Protein AF-A0A0M3KI15-F1 (afdb_monomer)

pLDDT: mean 93.56, std 3.95, range [64.69, 97.94]

InterPro domains:
  IPR000114 Large ribosomal subunit protein uL16, bacteria [PTHR12220] (4-118)
  IPR016180 Large ribosomal subunit protein uL16 domain [cd01433] (4-77)
  IPR036920 Large ribosomal subunit protein uL16 superfamily [G3DSA:3.90.1170.10] (1-121)
  IPR036920 Large ribosomal subunit protein uL16 superfamily [SSF54686] (2-81)
  IPR047873 Large ribosomal subunit protein uL16 [PF00252] (4-77)

Radius of gyration: 21.72 Å; Cα contacts (8 Å, |Δi|>4): 96; chains: 1; bounding box: 55×33×48 Å

Foldseek 3Di:
DDPWKDKDFPFDDFDAFDFDDDPPDDPDDDTHDTDDGDTDDDPPDDGMDMDTPDDPVRVCVVVVVVQVVDPDHDDDDDPVNVVVVVVVVVVCVVPPPDPDALVVCLVVCPVVVVVPDDPVCNVVSVPDD

Secondary structure (DSSP, 8-state):
--TTEEEEE-SPPP-EEEEEPPTTPPS-SSPPEEEEEE----TT---EEEEES--HHHHHHHHHHHHTTSSS------HHHHHHHHHHHHHHHHH---S--HHHHHHTTGGGGGGTS-HHHHHHTTS--

Solvent-accessible surface area (backbone atoms only — not comparable to full-atom values): 8416 Å² total; per-residue (Å²): 128,61,103,55,45,50,75,45,74,66,59,71,77,58,72,48,75,41,64,49,68,69,88,90,65,73,89,70,94,74,82,51,55,78,70,52,58,42,62,93,80,62,89,96,60,72,53,71,48,75,50,64,80,69,53,70,69,59,53,46,60,61,47,52,65,54,35,76,71,47,97,55,98,62,79,92,80,51,76,64,58,56,52,49,51,54,52,47,54,50,48,53,64,71,67,54,79,67,87,82,40,61,71,57,41,62,72,69,39,48,93,56,44,67,81,78,48,51,76,62,38,63,75,53,58,64,75,67,132

Mean predicted aligned error: 4.81 Å

Structure (mmCIF, N/CA/C/O backbone):
data_AF-A0A0M3KI15-F1
#
_entry.id   AF-A0A0M3KI15-F1
#
loop_
_atom_site.group_PDB
_atom_site.id
_atom_site.type_symbol
_atom_site.label_atom_id
_atom_site.label_alt_id
_atom_site.label_comp_id
_atom_site.label_asym_id
_atom_site.label_entity_id
_atom_site.label_seq_id
_atom_site.pdbx_PDB_ins_code
_atom_site.Cartn_x
_atom_site.Cartn_y
_atom_site.Cartn_z
_atom_site.occupancy
_atom_site.B_iso_or_equiv
_atom_site.auth_seq_id
_atom_site.auth_comp_id
_atom_site.auth_asym_id
_atom_site.auth_atom_id
_atom_site.pdbx_PDB_model_num
ATOM 1 N N . LEU A 1 1 ? -15.858 5.497 19.644 1.00 64.69 1 LEU A N 1
ATOM 2 C CA . LEU A 1 1 ? -16.914 5.357 18.619 1.00 64.69 1 LEU A CA 1
ATOM 3 C C . LEU A 1 1 ? -18.249 5.518 19.315 1.00 64.69 1 LEU A C 1
ATOM 5 O O . LEU A 1 1 ? -18.356 5.109 20.466 1.00 64.69 1 LEU A O 1
ATOM 9 N N . LEU A 1 2 ? -19.205 6.163 18.655 1.00 79.06 2 LEU A N 1
ATOM 10 C CA . LEU A 1 2 ? -20.567 6.314 19.172 1.00 79.06 2 LEU A CA 1
ATOM 11 C C . LEU A 1 2 ? -21.369 5.014 18.977 1.00 79.06 2 LEU A C 1
ATOM 13 O O . LEU A 1 2 ? -20.953 4.134 18.224 1.00 79.06 2 LEU A O 1
ATOM 17 N N . ASP A 1 3 ? -22.538 4.926 19.613 1.00 78.31 3 ASP A N 1
ATOM 18 C CA . ASP A 1 3 ? -23.347 3.706 19.817 1.00 78.31 3 ASP A CA 1
ATOM 19 C C . ASP A 1 3 ? -23.953 3.059 18.540 1.00 78.31 3 ASP A C 1
ATOM 21 O O . ASP A 1 3 ? -24.796 2.173 18.603 1.00 78.31 3 ASP A O 1
ATOM 25 N N . LYS A 1 4 ? -23.539 3.491 17.341 1.00 88.38 4 LYS A N 1
ATOM 26 C CA . LYS A 1 4 ? -23.959 2.947 16.027 1.00 88.38 4 LYS A CA 1
ATOM 27 C C . LYS A 1 4 ? -22.836 2.967 14.984 1.00 88.38 4 LYS A C 1
ATOM 29 O O . LYS A 1 4 ? -23.095 3.001 13.780 1.00 88.38 4 LYS A O 1
ATOM 34 N N . GLN A 1 5 ? -21.587 3.003 15.437 1.00 93.50 5 GLN A N 1
ATOM 35 C CA . GLN A 1 5 ? -20.402 3.044 14.585 1.00 93.50 5 GLN A CA 1
ATOM 36 C C . GLN A 1 5 ? -19.529 1.824 14.867 1.00 93.50 5 GLN A C 1
ATOM 38 O O . GLN A 1 5 ? -19.401 1.396 16.013 1.00 93.50 5 GLN A O 1
ATOM 43 N N . PHE A 1 6 ? -18.892 1.284 13.835 1.00 93.88 6 PHE A N 1
ATOM 44 C CA . PHE A 1 6 ? -17.977 0.157 13.964 1.00 93.88 6 PHE A CA 1
ATOM 45 C C . PHE A 1 6 ? -16.663 0.431 13.239 1.00 93.88 6 PHE A C 1
ATOM 47 O O . PHE A 1 6 ? -16.603 1.212 12.289 1.00 93.88 6 PHE A O 1
ATOM 54 N N . ALA A 1 7 ? -15.608 -0.246 13.687 1.00 94.56 7 ALA A N 1
ATOM 55 C CA . ALA A 1 7 ? -14.320 -0.260 13.017 1.00 94.56 7 ALA A CA 1
ATOM 56 C C . ALA A 1 7 ? -13.795 -1.695 12.929 1.00 94.56 7 ALA A C 1
ATOM 58 O O . ALA A 1 7 ? -13.839 -2.438 13.909 1.00 94.56 7 ALA A O 1
ATOM 59 N N . ILE A 1 8 ? -13.306 -2.082 11.753 1.00 95.56 8 ILE A N 1
ATOM 60 C CA . ILE A 1 8 ? -12.818 -3.429 11.461 1.00 95.56 8 ILE A CA 1
ATOM 61 C C . ILE A 1 8 ? -11.387 -3.338 10.947 1.00 95.56 8 ILE A C 1
ATOM 63 O O . ILE A 1 8 ? -11.095 -2.668 9.953 1.00 95.56 8 ILE A O 1
ATOM 67 N N . TRP A 1 9 ? -10.487 -4.064 11.605 1.00 95.69 9 TRP A N 1
ATOM 68 C CA . TRP A 1 9 ? -9.122 -4.247 11.128 1.00 95.69 9 TRP A CA 1
ATOM 69 C C . TRP A 1 9 ? -9.102 -5.204 9.937 1.00 95.69 9 TRP A C 1
ATOM 71 O O . TRP A 1 9 ? -9.557 -6.343 10.022 1.00 95.69 9 TRP A O 1
ATOM 81 N N . ARG A 1 10 ? -8.534 -4.752 8.817 1.00 96.81 10 ARG A N 1
ATOM 82 C CA . ARG A 1 10 ? -8.360 -5.557 7.593 1.00 96.81 10 ARG A CA 1
ATOM 83 C C . ARG A 1 10 ? -6.965 -6.162 7.471 1.00 96.81 10 ARG A C 1
ATOM 85 O O . ARG A 1 10 ? -6.668 -6.875 6.504 1.00 96.81 10 ARG A O 1
ATOM 92 N N . VAL A 1 11 ? -6.107 -5.874 8.442 1.00 95.69 11 VAL A N 1
ATOM 93 C CA . VAL A 1 11 ? -4.745 -6.388 8.559 1.00 95.69 11 VAL A CA 1
ATOM 94 C C . VAL A 1 11 ? -4.714 -7.396 9.708 1.00 95.69 11 VAL A C 1
ATOM 96 O O . VAL A 1 11 ? -5.209 -7.080 10.790 1.00 95.69 11 VAL A O 1
ATOM 99 N N . PRO A 1 12 ? -4.171 -8.608 9.494 1.00 95.88 12 PRO A N 1
ATOM 100 C CA . PRO A 1 12 ? -4.097 -9.612 10.544 1.00 95.88 12 PRO A CA 1
ATOM 101 C C . PRO A 1 12 ? -3.078 -9.225 11.617 1.00 95.88 12 PRO A C 1
ATOM 103 O O . PRO A 1 12 ? -2.189 -8.392 11.399 1.00 95.88 12 PRO A O 1
ATOM 106 N N . ALA A 1 13 ? -3.175 -9.912 12.755 1.00 96.81 13 ALA A N 1
ATOM 107 C CA . ALA A 1 13 ? -2.172 -9.832 13.803 1.00 96.81 13 ALA 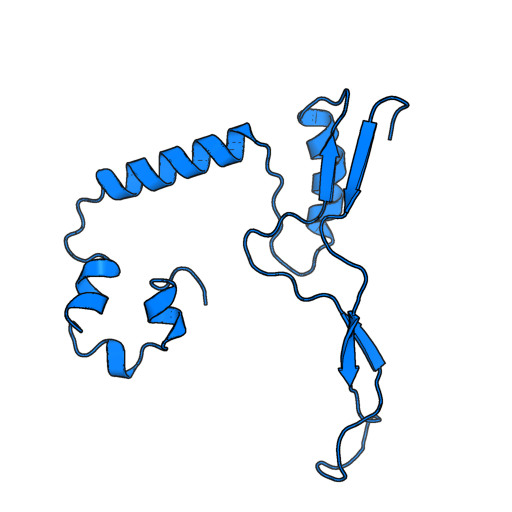A CA 1
ATOM 108 C C . ALA A 1 13 ? -0.761 -10.157 13.257 1.00 96.81 13 ALA A C 1
ATOM 110 O O . ALA A 1 13 ? -0.635 -10.934 12.301 1.00 96.81 13 ALA A O 1
ATOM 111 N N . PRO A 1 14 ? 0.300 -9.579 13.848 1.00 97.88 14 PRO A N 1
ATOM 112 C CA . PRO A 1 14 ? 1.677 -9.839 13.445 1.00 97.88 14 PRO A CA 1
ATOM 113 C C . PRO A 1 14 ? 2.024 -11.325 13.462 1.00 97.88 14 PRO A C 1
ATOM 115 O O . PRO A 1 14 ? 1.929 -11.981 14.495 1.00 97.88 14 PRO A O 1
ATOM 118 N N . TRP A 1 15 ? 2.464 -11.841 12.315 1.00 97.69 15 TRP A N 1
ATOM 119 C CA . TRP A 1 15 ? 2.750 -13.269 12.134 1.00 97.69 15 TRP A CA 1
ATOM 120 C C . TRP A 1 15 ? 4.118 -13.541 11.506 1.00 97.69 15 TRP A C 1
ATOM 122 O O . TRP A 1 15 ? 4.641 -14.644 11.635 1.00 97.69 15 TRP A O 1
ATOM 132 N N . LEU A 1 16 ? 4.738 -12.555 10.847 1.00 97.94 16 LEU A N 1
ATOM 133 C CA . LEU A 1 16 ? 6.028 -12.731 10.182 1.00 97.94 16 LEU A CA 1
ATOM 134 C C . LEU A 1 16 ? 7.177 -12.481 11.176 1.00 97.94 16 LEU A C 1
ATOM 136 O O . LEU A 1 16 ? 7.370 -11.331 11.579 1.00 97.94 16 LEU A O 1
ATOM 140 N N . PRO A 1 17 ? 7.976 -13.496 11.559 1.00 97.94 17 PRO A N 1
ATOM 141 C CA . PRO A 1 17 ? 9.063 -13.309 12.513 1.00 97.94 17 PRO A CA 1
ATOM 142 C C . PRO A 1 17 ? 10.232 -12.529 11.903 1.00 97.94 17 PRO A C 1
ATOM 144 O O . PRO A 1 17 ? 10.710 -12.826 10.803 1.00 97.94 17 PRO A O 1
ATOM 147 N N . ARG A 1 18 ? 10.761 -11.565 12.658 1.00 97.44 18 ARG A N 1
ATOM 148 C CA . ARG A 1 18 ? 12.021 -10.873 12.367 1.00 97.44 18 ARG A CA 1
ATOM 149 C C . ARG A 1 18 ? 13.087 -11.302 13.361 1.00 97.44 18 ARG A C 1
ATOM 151 O O . ARG A 1 18 ? 12.894 -11.219 14.570 1.00 97.44 18 ARG A O 1
ATOM 158 N N . THR A 1 19 ? 14.218 -11.775 12.843 1.00 96.94 19 THR A N 1
ATOM 159 C CA . THR A 1 19 ? 15.350 -12.230 13.658 1.00 96.94 19 THR A CA 1
ATOM 160 C C . THR A 1 19 ? 16.379 -11.127 13.844 1.00 96.94 19 THR A C 1
ATOM 162 O O . THR A 1 19 ? 16.664 -10.397 12.895 1.00 96.94 19 THR A O 1
ATOM 165 N N . LYS A 1 20 ? 16.984 -11.046 15.030 1.00 95.81 20 LYS A N 1
ATOM 166 C CA . LYS A 1 20 ? 18.045 -10.081 15.348 1.00 95.81 20 LYS A CA 1
ATOM 167 C C . LYS A 1 20 ? 19.176 -10.787 16.100 1.00 95.81 20 LYS A C 1
ATOM 169 O O . LYS A 1 20 ? 18.914 -11.607 16.976 1.00 95.81 20 LYS A O 1
ATOM 174 N N . LYS A 1 21 ? 20.431 -10.492 15.747 1.00 94.75 21 LYS A N 1
ATOM 175 C CA . LYS A 1 21 ? 21.610 -10.924 16.518 1.00 94.75 21 LYS A CA 1
ATOM 176 C C . LYS A 1 21 ? 21.913 -9.926 17.634 1.00 94.75 21 LYS A C 1
ATOM 178 O O . LYS A 1 21 ? 21.535 -8.758 17.532 1.00 94.75 21 LYS A O 1
ATOM 183 N N . ALA A 1 22 ? 22.586 -10.388 18.685 1.00 92.88 22 ALA A N 1
ATOM 184 C CA . ALA A 1 22 ? 23.040 -9.511 19.756 1.00 92.88 22 ALA A CA 1
ATOM 185 C C . ALA A 1 22 ? 23.994 -8.436 19.209 1.00 92.88 22 ALA A C 1
ATOM 187 O O . ALA A 1 22 ? 24.726 -8.651 18.241 1.00 92.88 22 ALA A O 1
ATOM 188 N N . GLN A 1 23 ? 23.962 -7.255 19.816 1.00 94.25 23 GLN A N 1
ATOM 189 C CA . GLN A 1 23 ? 24.826 -6.155 19.407 1.00 94.25 23 GLN A CA 1
ATOM 190 C C . GLN A 1 23 ? 26.296 -6.522 19.668 1.00 94.25 23 GLN A C 1
ATOM 192 O O . GLN A 1 23 ? 26.623 -7.047 20.726 1.00 94.25 23 GLN A O 1
ATOM 197 N N . GLY A 1 24 ? 27.174 -6.271 18.693 1.00 93.44 24 GLY A N 1
ATOM 198 C CA . GLY A 1 24 ? 28.612 -6.558 18.802 1.00 93.44 24 GLY A CA 1
ATOM 199 C C . GLY A 1 24 ? 29.051 -7.961 18.358 1.00 93.44 24 GLY A C 1
ATOM 200 O O . GLY A 1 24 ? 30.244 -8.254 18.385 1.00 93.44 24 GLY A O 1
ATOM 201 N N . THR A 1 25 ? 28.143 -8.835 17.909 1.00 93.31 25 THR A N 1
ATOM 202 C CA . THR A 1 25 ? 28.534 -10.150 17.367 1.00 93.31 25 THR A CA 1
ATOM 203 C C . THR A 1 25 ? 29.164 -10.035 15.977 1.00 93.31 25 THR A C 1
ATOM 205 O O . THR A 1 25 ? 28.671 -9.278 15.139 1.00 93.31 25 THR A O 1
ATOM 208 N N . LYS A 1 26 ? 30.194 -10.846 15.697 1.00 94.44 26 LYS A N 1
ATOM 209 C CA . LYS A 1 26 ? 30.793 -10.974 14.355 1.00 94.44 26 LYS A CA 1
ATOM 210 C C . LYS A 1 26 ? 29.787 -11.541 13.334 1.00 94.44 26 LYS A C 1
ATOM 212 O O . LYS A 1 26 ? 28.808 -12.197 13.698 1.00 94.44 26 LYS A O 1
ATOM 217 N N . LEU A 1 27 ? 30.042 -11.302 12.044 1.00 93.62 27 LEU A N 1
ATOM 218 C CA . LEU A 1 27 ? 29.295 -11.933 10.949 1.00 93.62 27 LEU A CA 1
ATOM 219 C C . LEU A 1 27 ? 29.543 -13.456 10.930 1.00 93.62 27 LEU A C 1
ATOM 221 O O . LEU A 1 27 ? 30.595 -13.923 11.357 1.00 93.62 27 LEU A O 1
ATOM 225 N N . GLY A 1 28 ? 28.576 -14.230 10.429 1.00 93.44 28 GLY A N 1
ATOM 226 C CA . GLY A 1 28 ? 28.612 -15.702 10.459 1.00 93.44 28 GLY A CA 1
ATOM 227 C C . GLY A 1 28 ? 27.959 -16.317 11.708 1.00 93.44 28 GLY A C 1
ATOM 228 O O . GLY A 1 28 ? 27.239 -15.633 12.434 1.00 93.44 28 GLY A O 1
ATOM 229 N N . GLY A 1 29 ? 28.130 -17.624 11.931 1.00 92.94 29 GLY A N 1
ATOM 230 C CA . GLY A 1 29 ? 27.601 -18.319 13.121 1.00 92.94 29 GLY A CA 1
ATOM 231 C C . GLY A 1 29 ? 26.089 -18.599 13.116 1.00 92.94 29 GLY 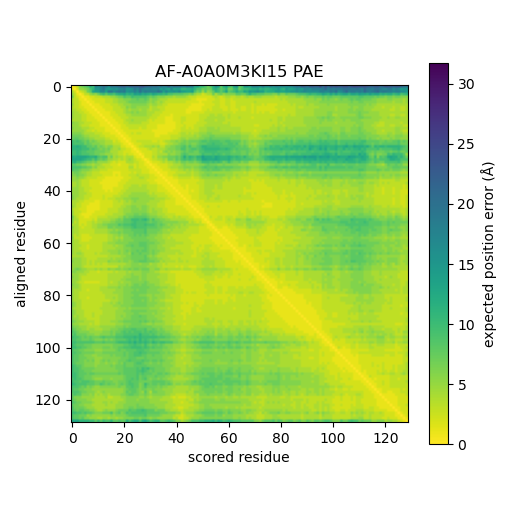A C 1
ATOM 232 O O . GLY A 1 29 ? 25.490 -18.747 14.174 1.00 92.94 29 GLY A O 1
ATOM 233 N N . GLY A 1 30 ? 25.454 -18.643 11.940 1.00 94.62 30 GLY A N 1
ATOM 234 C CA . GLY A 1 30 ? 24.034 -18.994 11.800 1.00 94.62 30 GLY A CA 1
ATOM 235 C C . GLY A 1 30 ? 23.054 -17.820 11.932 1.00 94.62 30 GLY A C 1
ATOM 236 O O . GLY A 1 30 ? 23.443 -16.646 11.905 1.00 94.62 30 GLY A O 1
ATOM 237 N N . LYS A 1 31 ? 21.756 -18.139 12.007 1.00 95.06 31 LYS A N 1
ATOM 238 C CA . LYS A 1 31 ? 20.643 -17.177 12.114 1.00 95.06 31 LYS A CA 1
ATOM 239 C C . LYS A 1 31 ? 20.412 -16.796 13.582 1.00 95.06 31 LYS A C 1
ATOM 241 O O . LYS A 1 31 ? 20.562 -17.632 14.460 1.00 95.06 31 LYS A O 1
ATOM 246 N N . GLY A 1 32 ? 20.067 -15.534 13.847 1.00 94.12 32 GLY A N 1
ATOM 247 C CA . GLY A 1 32 ? 19.762 -15.067 15.206 1.00 94.12 32 GLY A CA 1
ATOM 248 C C . GLY A 1 32 ? 18.373 -15.488 15.697 1.00 94.12 32 GLY A C 1
ATOM 249 O O . GLY A 1 32 ? 17.546 -15.963 14.916 1.00 94.12 32 GLY A O 1
ATOM 250 N N . ASN A 1 33 ? 18.103 -15.235 16.978 1.00 95.12 33 ASN A N 1
ATOM 251 C CA . ASN A 1 33 ? 16.800 -15.490 17.595 1.00 95.12 33 ASN A CA 1
ATOM 252 C C . ASN A 1 33 ? 15.720 -14.529 17.072 1.00 95.12 33 ASN A C 1
ATOM 254 O O . ASN A 1 33 ? 16.014 -13.457 16.529 1.00 95.12 33 ASN A O 1
ATOM 258 N N . ILE A 1 34 ? 14.453 -14.921 17.237 1.00 97.00 34 ILE A N 1
ATOM 259 C CA . ILE A 1 34 ? 13.292 -14.087 16.902 1.00 97.00 34 ILE A CA 1
ATOM 260 C C . ILE A 1 34 ? 13.240 -12.903 17.874 1.00 97.00 34 ILE A C 1
ATOM 262 O O . ILE A 1 34 ? 13.295 -13.087 19.084 1.00 97.00 34 ILE A O 1
ATOM 266 N N . SER A 1 35 ? 13.141 -11.689 17.333 1.00 96.75 35 SER A N 1
ATOM 267 C CA . SER A 1 35 ? 13.038 -10.448 18.103 1.00 96.75 35 SER A CA 1
ATOM 268 C C . SER A 1 35 ? 11.594 -9.979 18.238 1.00 96.75 35 SER A C 1
ATOM 270 O O . SER A 1 35 ? 11.174 -9.625 19.331 1.00 96.75 35 SER A O 1
ATOM 272 N N . HIS A 1 36 ? 10.851 -9.936 17.134 1.00 97.25 36 HIS A N 1
ATOM 273 C CA . HIS A 1 36 ? 9.456 -9.502 17.105 1.00 97.25 36 HIS A CA 1
ATOM 274 C C . HIS A 1 36 ? 8.769 -10.038 15.846 1.00 97.25 36 HIS A C 1
ATOM 276 O O . HIS A 1 36 ? 9.429 -10.508 14.914 1.00 97.25 36 HIS A O 1
ATOM 282 N N . TYR A 1 37 ? 7.443 -9.949 15.821 1.00 97.94 37 TYR A N 1
ATOM 283 C CA . TYR A 1 37 ? 6.626 -10.281 14.660 1.00 97.94 37 TYR A CA 1
ATOM 284 C C . TYR A 1 37 ? 6.135 -9.006 13.983 1.00 97.94 37 TYR A C 1
ATOM 286 O O . TYR A 1 37 ? 5.886 -7.999 14.643 1.00 97.94 37 TYR A O 1
ATOM 294 N N . VAL A 1 38 ? 5.988 -9.053 12.662 1.00 97.25 38 VAL A N 1
ATOM 295 C CA . VAL A 1 38 ? 5.437 -7.956 11.857 1.00 97.25 38 VAL A CA 1
ATOM 296 C C . VAL A 1 38 ? 4.348 -8.472 10.9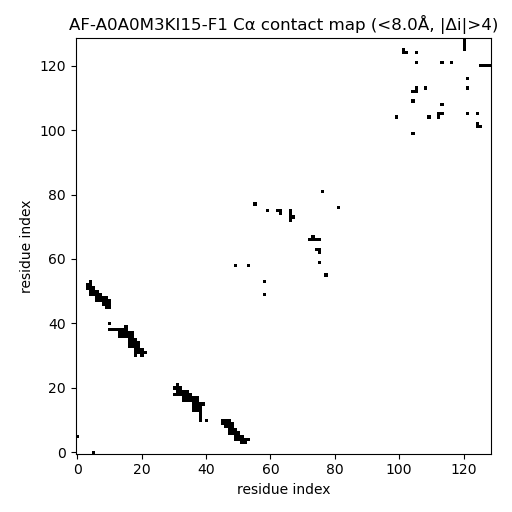20 1.00 97.25 38 VAL A C 1
ATOM 298 O O . VAL A 1 38 ? 4.281 -9.669 10.635 1.00 97.25 38 VAL A O 1
ATOM 301 N N . THR A 1 39 ? 3.521 -7.569 10.396 1.00 97.06 39 THR A N 1
ATOM 302 C CA . THR A 1 39 ? 2.611 -7.869 9.282 1.00 97.06 39 THR A CA 1
ATOM 303 C C . THR A 1 39 ? 3.063 -7.081 8.054 1.00 97.06 39 THR A C 1
ATOM 305 O O . THR A 1 39 ? 3.095 -5.852 8.114 1.00 97.06 39 THR A O 1
ATOM 308 N N . PRO A 1 40 ? 3.437 -7.736 6.940 1.00 96.19 40 PRO A N 1
ATOM 309 C CA . PRO A 1 40 ? 3.767 -7.022 5.714 1.00 96.19 40 PRO A CA 1
ATOM 310 C C . PRO A 1 40 ? 2.501 -6.413 5.097 1.00 96.19 40 PRO A C 1
ATOM 312 O O . PRO A 1 40 ? 1.502 -7.106 4.899 1.00 96.19 40 PRO A O 1
ATOM 315 N N . VAL A 1 41 ? 2.558 -5.127 4.757 1.00 95.62 41 VAL A N 1
ATOM 316 C CA . VAL A 1 41 ? 1.469 -4.388 4.101 1.00 95.62 41 VAL A CA 1
ATOM 317 C C . VAL A 1 41 ? 1.946 -3.952 2.715 1.00 95.62 41 VAL A C 1
ATOM 319 O O . VAL A 1 41 ? 3.053 -3.439 2.575 1.00 95.62 41 VAL A O 1
ATOM 322 N N . ARG A 1 42 ? 1.139 -4.208 1.677 1.00 94.31 42 ARG A N 1
ATOM 323 C CA . ARG A 1 42 ? 1.411 -3.779 0.291 1.00 94.31 42 ARG A CA 1
ATOM 324 C C . ARG A 1 42 ? 0.731 -2.439 -0.003 1.00 94.31 42 ARG A C 1
ATOM 326 O O . ARG A 1 42 ? -0.218 -2.071 0.687 1.00 94.31 42 ARG A O 1
ATOM 333 N N . ALA A 1 43 ? 1.179 -1.756 -1.056 1.00 94.06 43 ALA A N 1
ATOM 334 C CA . ALA A 1 43 ? 0.511 -0.559 -1.565 1.00 94.06 43 ALA A CA 1
ATOM 335 C C . ALA A 1 43 ? -0.972 -0.835 -1.878 1.00 94.06 43 ALA A C 1
ATOM 337 O O . ALA A 1 43 ? -1.336 -1.950 -2.261 1.00 94.06 43 ALA A O 1
ATOM 338 N N . ASN A 1 44 ? -1.819 0.184 -1.711 1.00 93.31 44 ASN A N 1
ATOM 339 C CA . ASN A 1 44 ? -3.270 0.129 -1.936 1.00 93.31 44 ASN A CA 1
ATOM 340 C C . ASN A 1 44 ? -4.021 -0.912 -1.080 1.00 93.31 44 ASN A C 1
ATOM 342 O O . ASN A 1 44 ? -5.126 -1.334 -1.424 1.00 93.31 44 ASN A O 1
ATOM 346 N N . ARG A 1 45 ? -3.443 -1.347 0.048 1.00 95.88 45 ARG A N 1
ATOM 347 C CA . ARG A 1 45 ? -4.122 -2.211 1.019 1.00 95.88 45 ARG A CA 1
ATOM 348 C C . ARG A 1 45 ? -4.913 -1.366 2.017 1.00 95.88 45 ARG A C 1
ATOM 350 O O . ARG A 1 45 ? -4.348 -0.511 2.687 1.00 95.88 45 ARG A O 1
ATOM 357 N N . ILE A 1 46 ? -6.197 -1.681 2.180 1.00 95.69 46 ILE A N 1
ATOM 358 C CA . ILE A 1 46 ? -7.035 -1.093 3.232 1.00 95.69 46 ILE A CA 1
ATOM 359 C C . ILE A 1 46 ? -6.589 -1.642 4.594 1.00 95.69 46 ILE A C 1
ATOM 361 O O . ILE A 1 46 ? -6.449 -2.859 4.756 1.00 95.69 46 ILE A O 1
ATOM 365 N N . ILE A 1 47 ? -6.346 -0.743 5.553 1.00 95.25 47 ILE A N 1
ATOM 366 C CA . ILE A 1 47 ? -5.851 -1.080 6.899 1.00 95.25 47 ILE A CA 1
ATOM 367 C C . ILE A 1 47 ? -7.002 -1.198 7.895 1.00 95.25 47 ILE A C 1
ATOM 369 O O . ILE A 1 47 ? -7.153 -2.227 8.559 1.00 95.25 47 ILE A O 1
ATOM 373 N N . LEU A 1 48 ? -7.807 -0.141 7.980 1.00 94.94 48 LEU A N 1
ATOM 374 C CA . LEU A 1 48 ? -8.926 -0.005 8.897 1.00 94.94 48 LEU A CA 1
ATOM 375 C C . LEU A 1 48 ? -10.148 0.433 8.096 1.00 94.94 48 LEU A C 1
ATOM 377 O O . LEU A 1 48 ? -10.077 1.393 7.334 1.00 94.94 48 LEU A O 1
ATOM 381 N N . GLU A 1 49 ? -11.255 -0.274 8.276 1.00 95.12 49 GLU A N 1
ATOM 382 C CA . GLU A 1 49 ? -12.550 0.100 7.716 1.00 95.12 49 GLU A CA 1
ATOM 383 C C . GLU A 1 49 ? -13.426 0.635 8.837 1.00 95.12 49 GLU A C 1
ATOM 385 O O . GLU A 1 49 ? -13.582 -0.025 9.862 1.00 95.12 49 GLU A O 1
ATOM 390 N N . VAL A 1 50 ? -13.988 1.826 8.647 1.00 94.38 50 VAL A N 1
ATOM 391 C CA . VAL A 1 50 ? -14.930 2.447 9.582 1.00 94.38 50 VAL A CA 1
ATOM 392 C C . VAL A 1 50 ? -16.274 2.570 8.881 1.00 94.38 50 VAL A C 1
ATOM 394 O O . VAL A 1 50 ? -16.330 2.964 7.717 1.00 94.38 50 VAL A O 1
ATOM 397 N N . GLY A 1 51 ? -17.348 2.221 9.579 1.00 93.00 51 GLY A N 1
ATOM 398 C CA . GLY A 1 51 ? -18.699 2.264 9.034 1.00 93.00 51 GLY A CA 1
ATOM 399 C C . GL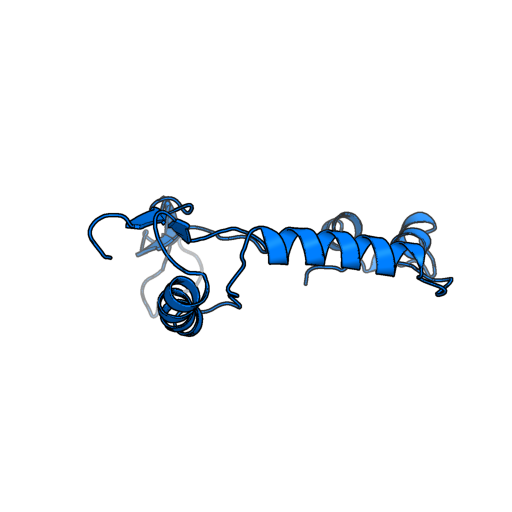Y A 1 51 ? -19.768 2.396 10.112 1.00 93.00 51 GLY A C 1
ATOM 400 O O . GLY A 1 51 ? -19.472 2.515 11.302 1.00 93.00 51 GLY A O 1
ATOM 401 N N . GLY A 1 52 ? -21.028 2.382 9.681 1.00 92.56 52 GLY A N 1
ATOM 402 C CA . GLY A 1 52 ? -22.198 2.608 10.531 1.00 92.56 52 GLY A CA 1
ATOM 403 C C . GLY A 1 52 ? -22.817 3.982 10.286 1.00 92.56 52 GLY A C 1
ATOM 404 O O . GLY A 1 52 ? -22.672 4.548 9.204 1.00 92.56 52 GLY A O 1
ATOM 405 N N . PHE A 1 53 ? -23.519 4.517 11.283 1.00 93.56 53 PHE A N 1
ATOM 406 C CA . PHE A 1 53 ? -24.104 5.856 11.203 1.00 93.56 53 PHE A CA 1
ATOM 407 C C . PHE A 1 53 ? -23.028 6.908 11.510 1.00 93.56 53 PHE A C 1
ATOM 409 O O . PHE A 1 53 ? -22.871 7.355 12.648 1.00 93.56 53 PHE A O 1
ATOM 416 N N . ILE A 1 54 ? -22.220 7.220 10.498 1.00 92.94 54 ILE A N 1
ATOM 417 C CA . ILE A 1 54 ? -21.109 8.170 10.580 1.00 92.94 54 ILE A CA 1
ATOM 418 C C . ILE A 1 54 ? -21.056 9.016 9.311 1.00 92.94 54 ILE A C 1
ATOM 420 O O . ILE A 1 54 ? -21.250 8.508 8.206 1.00 92.94 54 ILE A O 1
ATOM 424 N N . THR A 1 55 ? -20.794 10.309 9.471 1.00 93.06 55 THR A N 1
ATOM 425 C CA . THR A 1 55 ? -20.548 11.197 8.330 1.00 93.06 55 THR A CA 1
ATOM 426 C C . THR A 1 55 ? -19.101 11.074 7.851 1.00 93.06 55 THR A C 1
ATOM 428 O O . THR A 1 55 ? -18.193 10.766 8.626 1.00 93.06 55 THR A O 1
ATOM 431 N N . GLU A 1 56 ? -18.844 11.353 6.571 1.00 91.44 56 GLU A N 1
ATOM 432 C CA . GLU A 1 56 ? -17.478 11.311 6.032 1.00 91.44 56 GLU A CA 1
ATOM 433 C C . GLU A 1 56 ? -16.538 12.271 6.776 1.00 91.44 56 GLU A C 1
ATOM 435 O O . GLU A 1 56 ? -15.386 11.932 7.038 1.00 91.44 56 GLU A O 1
ATOM 440 N N . TYR A 1 57 ? -17.042 13.439 7.184 1.00 92.81 57 TYR A N 1
ATOM 441 C CA . TYR A 1 57 ? -16.275 14.425 7.941 1.00 92.81 57 TYR A CA 1
ATOM 442 C C . TYR A 1 57 ? -15.799 13.880 9.296 1.00 92.81 57 TYR A C 1
ATOM 444 O O . TYR A 1 57 ? -14.620 14.000 9.633 1.00 92.81 57 TYR A O 1
ATOM 452 N N . GLU A 1 58 ? -16.690 13.227 10.047 1.00 92.12 58 GLU A N 1
ATOM 453 C CA . GLU A 1 58 ? -16.348 12.582 11.321 1.00 92.12 58 GLU A CA 1
ATOM 454 C C . GLU A 1 58 ? -15.348 11.438 11.121 1.00 92.12 58 GLU A C 1
ATOM 456 O O . GLU A 1 58 ? -14.338 11.362 11.823 1.00 92.12 58 GLU A O 1
ATOM 461 N N . ALA A 1 59 ? -15.585 10.574 10.127 1.00 92.81 59 ALA A N 1
ATOM 462 C CA . ALA A 1 59 ? -14.683 9.469 9.809 1.00 92.81 59 ALA A CA 1
ATOM 463 C C . ALA A 1 59 ? -13.284 9.978 9.431 1.00 92.81 59 ALA A C 1
ATOM 465 O O . ALA A 1 59 ? -12.272 9.442 9.893 1.00 92.81 59 ALA A O 1
ATOM 466 N N . ARG A 1 60 ? -13.222 11.051 8.637 1.00 93.44 60 ARG A N 1
ATOM 467 C CA . ARG A 1 60 ? -11.973 11.692 8.230 1.00 93.44 60 ARG A CA 1
ATOM 468 C C . ARG A 1 60 ? -11.225 12.269 9.426 1.00 93.44 60 ARG A C 1
ATOM 470 O O . ARG A 1 60 ? -10.019 12.067 9.514 1.00 93.44 60 ARG A O 1
ATOM 477 N N . ALA A 1 61 ? -11.918 12.920 10.361 1.00 91.69 61 ALA A N 1
ATOM 478 C CA . ALA A 1 61 ? -11.300 13.459 11.572 1.00 91.69 61 ALA A CA 1
ATOM 479 C C . ALA A 1 61 ? -10.632 12.360 12.420 1.00 91.69 61 ALA A C 1
ATOM 481 O O . ALA A 1 61 ? -9.494 12.527 12.858 1.00 91.69 61 ALA A O 1
ATOM 482 N N . TYR A 1 62 ? -11.290 11.208 12.595 1.00 90.50 62 TYR A N 1
ATOM 483 C CA . TYR A 1 62 ? -10.702 10.078 13.323 1.00 90.50 62 TYR A CA 1
ATOM 484 C C . TYR A 1 62 ? -9.505 9.459 12.598 1.00 90.50 62 TYR A C 1
ATOM 486 O O . TYR A 1 62 ? -8.485 9.152 13.218 1.00 90.50 62 TYR A O 1
ATOM 494 N N . LEU A 1 63 ? -9.625 9.253 11.286 1.00 92.56 63 LEU A N 1
ATOM 495 C CA . LEU A 1 63 ? -8.625 8.521 10.515 1.00 92.56 63 LEU A CA 1
ATOM 496 C C . LEU A 1 63 ? -7.404 9.373 10.167 1.00 92.56 63 LEU A C 1
ATOM 498 O O . LEU A 1 63 ? -6.302 8.831 10.141 1.00 92.56 63 LEU A O 1
ATOM 502 N N . MET A 1 64 ? -7.554 10.684 9.957 1.00 92.62 64 MET A N 1
ATOM 503 C CA . MET A 1 64 ? -6.418 11.570 9.667 1.00 92.62 64 MET A CA 1
ATOM 504 C C . MET A 1 64 ? -5.389 11.567 10.798 1.00 92.62 64 MET A C 1
ATOM 506 O O . MET A 1 64 ? -4.199 11.429 10.530 1.00 92.62 64 MET A O 1
ATOM 510 N N . TYR A 1 65 ? -5.840 11.586 12.055 1.00 90.31 65 TYR A N 1
ATOM 511 C CA . TYR A 1 65 ? -4.950 11.471 13.212 1.00 90.31 65 TYR A CA 1
ATOM 512 C C . TYR A 1 65 ? -4.120 10.177 13.206 1.00 90.31 65 TYR A C 1
ATOM 514 O O . TYR A 1 65 ? -2.954 10.160 13.598 1.00 90.31 65 TYR A O 1
ATOM 522 N N . LEU A 1 66 ? -4.719 9.067 12.763 1.00 90.38 66 LEU A N 1
ATOM 523 C CA . LEU A 1 66 ? -4.014 7.793 12.632 1.00 90.38 66 LEU A CA 1
ATOM 524 C C . LEU A 1 66 ? -3.050 7.796 11.445 1.00 90.38 66 LEU A C 1
ATOM 526 O O . LEU A 1 66 ? -1.961 7.240 11.566 1.00 90.38 66 LEU A O 1
ATOM 530 N N . CYS A 1 67 ? -3.424 8.427 10.327 1.00 91.88 67 CYS A N 1
ATOM 531 C CA . CYS A 1 67 ? -2.602 8.501 9.117 1.00 91.88 67 CYS A CA 1
ATOM 532 C C . CYS A 1 67 ? -1.217 9.096 9.404 1.00 91.88 67 CYS A C 1
ATOM 534 O O . CYS A 1 67 ? -0.220 8.544 8.947 1.00 91.88 67 CYS A O 1
ATOM 536 N N . GLU A 1 68 ? -1.141 10.146 10.225 1.00 91.00 68 GLU A N 1
ATOM 537 C CA . GLU A 1 68 ? 0.121 10.811 10.589 1.00 91.00 68 GLU A CA 1
ATOM 538 C C . GLU A 1 68 ? 1.087 9.924 11.390 1.00 91.00 68 GLU A C 1
ATOM 540 O O . GLU A 1 68 ? 2.291 10.172 11.418 1.00 91.00 68 GLU A O 1
ATOM 545 N N . ARG A 1 69 ? 0.580 8.877 12.050 1.00 93.31 69 ARG A N 1
ATOM 546 C CA . ARG A 1 69 ? 1.390 7.985 12.891 1.00 93.31 69 ARG A CA 1
ATOM 547 C C . ARG A 1 69 ? 1.991 6.810 12.130 1.00 93.31 69 ARG A C 1
ATOM 549 O O . ARG A 1 69 ? 2.858 6.119 12.670 1.00 93.31 69 ARG A O 1
ATOM 556 N N . PHE A 1 70 ? 1.529 6.536 10.912 1.00 92.94 70 PHE A N 1
ATOM 557 C CA . PHE A 1 70 ? 2.087 5.454 10.111 1.00 92.94 70 PHE A CA 1
ATOM 558 C C . PHE A 1 70 ? 3.454 5.848 9.547 1.00 92.94 70 PHE A C 1
ATOM 560 O O . PHE A 1 70 ? 3.666 6.958 9.076 1.00 92.94 70 PHE A O 1
ATOM 567 N N . SER A 1 71 ? 4.396 4.902 9.546 1.00 91.12 71 SER A N 1
ATOM 568 C CA . SER A 1 71 ? 5.744 5.101 8.985 1.00 91.12 71 SER A CA 1
ATOM 569 C C . SER A 1 71 ? 5.792 5.061 7.450 1.00 91.12 71 SER A C 1
ATOM 571 O O . SER A 1 71 ? 6.873 5.045 6.868 1.00 91.12 71 SER A O 1
ATOM 573 N N . PHE A 1 72 ? 4.640 4.975 6.790 1.00 93.19 72 PHE A N 1
ATOM 574 C CA . PHE A 1 72 ? 4.489 4.923 5.340 1.00 93.19 72 PHE A CA 1
ATOM 575 C C . PHE A 1 72 ? 3.310 5.798 4.916 1.00 93.19 72 PHE A C 1
ATOM 577 O O . PHE A 1 72 ? 2.478 6.166 5.741 1.00 93.19 72 PHE A O 1
ATOM 584 N N . THR A 1 73 ? 3.236 6.134 3.628 1.00 92.69 73 THR A N 1
ATOM 585 C CA . THR A 1 73 ? 2.183 7.004 3.096 1.00 92.69 73 THR A CA 1
ATOM 586 C C . THR A 1 73 ? 0.818 6.336 3.223 1.00 92.69 73 THR A C 1
ATOM 588 O O . THR A 1 73 ? 0.581 5.279 2.631 1.00 92.69 73 THR A O 1
ATOM 591 N N . VAL A 1 74 ? -0.076 6.968 3.978 1.00 95.56 74 VAL A N 1
ATOM 592 C CA . VAL A 1 74 ? -1.466 6.548 4.155 1.00 95.56 74 VAL A CA 1
ATOM 593 C C . VAL A 1 74 ? -2.368 7.715 3.800 1.00 95.56 74 VAL A C 1
ATOM 595 O O . VAL A 1 74 ? -2.041 8.873 4.045 1.00 95.56 74 VAL A O 1
ATOM 598 N N . GLU A 1 75 ? -3.512 7.394 3.219 1.00 93.69 75 GLU A N 1
ATOM 599 C CA . GLU A 1 75 ? -4.528 8.361 2.847 1.00 93.69 75 GLU A CA 1
ATOM 600 C C . GLU A 1 75 ? -5.905 7.891 3.305 1.00 93.69 75 GLU A C 1
ATOM 602 O O . GLU A 1 75 ? -6.188 6.693 3.393 1.00 93.69 75 GLU A O 1
ATOM 607 N N . PHE A 1 76 ? -6.770 8.860 3.583 1.00 95.25 76 PHE A N 1
ATOM 608 C CA . PHE A 1 76 ? -8.183 8.603 3.794 1.00 95.25 76 PHE A CA 1
ATOM 609 C C . PHE A 1 76 ? -8.866 8.368 2.444 1.00 95.25 76 PHE A C 1
ATOM 611 O O . PHE A 1 76 ? -8.697 9.154 1.510 1.00 95.25 76 PHE A O 1
ATOM 618 N N . VAL A 1 77 ? -9.660 7.303 2.355 1.00 95.25 77 VAL A N 1
ATOM 619 C CA . VAL A 1 77 ? -10.416 6.953 1.150 1.00 95.25 77 VAL A CA 1
ATOM 620 C C . VAL A 1 77 ? -11.843 6.558 1.510 1.00 95.25 77 VAL A C 1
ATOM 622 O O . VAL A 1 77 ? -12.070 5.802 2.454 1.00 95.25 77 VAL A O 1
ATOM 625 N N . SER A 1 78 ? -12.799 7.045 0.722 1.00 95.50 78 SER A N 1
ATOM 626 C CA . SER A 1 78 ? -14.193 6.601 0.728 1.00 95.50 78 SER A CA 1
ATOM 627 C C . SER A 1 78 ? -14.491 5.782 -0.534 1.00 95.50 78 SER A C 1
ATOM 629 O O . SER A 1 78 ? -13.722 5.787 -1.502 1.00 95.50 78 SER A O 1
ATOM 631 N N . ALA A 1 79 ? -15.610 5.053 -0.542 1.00 93.25 79 ALA A N 1
ATOM 632 C CA . ALA A 1 79 ? -16.020 4.266 -1.708 1.00 93.25 79 ALA A CA 1
ATOM 633 C C . ALA A 1 79 ? -16.207 5.140 -2.963 1.00 93.25 79 ALA A C 1
ATOM 635 O O . ALA A 1 79 ? -15.836 4.727 -4.065 1.00 93.25 79 ALA A O 1
ATOM 636 N N . GLU A 1 80 ? -16.727 6.355 -2.782 1.00 95.00 80 GLU A N 1
ATOM 637 C CA . GLU A 1 80 ? -16.938 7.332 -3.850 1.00 95.00 80 GLU A CA 1
ATOM 638 C C . GLU A 1 80 ? -15.609 7.856 -4.398 1.00 95.00 80 GLU A C 1
ATOM 640 O O . GLU A 1 80 ? -15.383 7.777 -5.607 1.00 95.00 80 GLU A O 1
ATOM 645 N N . ILE A 1 81 ? -14.680 8.257 -3.519 1.00 95.88 81 ILE A N 1
ATOM 646 C CA . ILE A 1 81 ? -13.329 8.699 -3.906 1.00 95.88 81 ILE A CA 1
ATOM 647 C C . ILE A 1 81 ? -12.605 7.596 -4.695 1.00 95.88 81 ILE A C 1
ATOM 649 O O . ILE A 1 81 ? -11.993 7.856 -5.731 1.00 95.88 81 ILE A O 1
ATOM 653 N N . LEU A 1 82 ? -12.696 6.335 -4.258 1.00 95.69 82 LEU A N 1
ATOM 654 C CA . LEU A 1 82 ? -12.089 5.206 -4.975 1.00 95.69 82 LEU A CA 1
ATOM 655 C C . LEU A 1 82 ? -12.752 4.934 -6.333 1.00 95.69 82 LEU A C 1
ATOM 657 O O . LEU A 1 82 ? -12.094 4.465 -7.264 1.00 95.69 82 LEU A O 1
ATOM 661 N N . ALA A 1 83 ? -14.057 5.168 -6.467 1.00 97.06 83 ALA A N 1
ATOM 662 C CA . ALA A 1 83 ? -14.753 5.047 -7.746 1.00 97.06 83 ALA A CA 1
ATOM 663 C C . ALA A 1 83 ? -14.373 6.186 -8.703 1.00 97.06 83 ALA A C 1
ATOM 665 O O . ALA A 1 83 ? -14.153 5.947 -9.889 1.00 97.06 83 ALA A O 1
ATOM 666 N N . GLU A 1 84 ? -14.253 7.412 -8.201 1.00 97.31 84 GLU A N 1
ATOM 667 C CA . GLU A 1 84 ? -13.793 8.567 -8.968 1.00 97.31 84 GLU A CA 1
ATOM 668 C C . GLU A 1 84 ? -12.360 8.391 -9.464 1.00 97.31 84 GLU A C 1
ATOM 670 O O . GLU A 1 84 ? -12.125 8.501 -10.663 1.00 97.31 84 GLU A O 1
ATOM 675 N N . ARG A 1 85 ? -11.428 7.986 -8.596 1.00 96.00 85 ARG A N 1
ATOM 676 C CA . ARG A 1 85 ? -10.037 7.718 -8.994 1.00 96.00 85 ARG A CA 1
ATOM 677 C C . ARG A 1 85 ? -9.931 6.671 -10.093 1.00 96.00 85 ARG A C 1
ATOM 679 O O . ARG A 1 85 ? -9.189 6.860 -11.047 1.00 96.00 85 ARG A O 1
ATOM 686 N N . ARG A 1 86 ? -10.720 5.593 -10.009 1.00 96.62 86 ARG A N 1
ATOM 687 C CA . ARG A 1 86 ? -10.770 4.572 -11.068 1.00 96.62 86 ARG A CA 1
ATOM 688 C C . ARG A 1 86 ? -11.270 5.142 -12.398 1.00 96.62 86 ARG A C 1
ATOM 690 O O . ARG A 1 86 ? -10.715 4.796 -13.437 1.00 96.62 86 ARG A O 1
ATOM 697 N N . ARG A 1 87 ? -12.289 6.007 -12.374 1.00 97.75 87 ARG A N 1
ATOM 698 C CA . ARG A 1 87 ? -12.795 6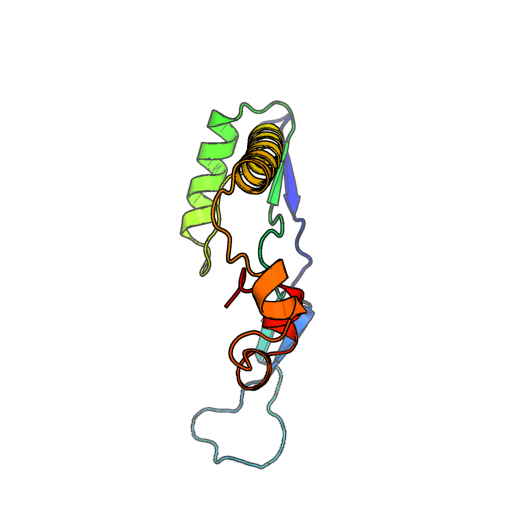.690 -13.577 1.00 97.75 87 ARG A CA 1
ATOM 699 C C . ARG A 1 87 ? -11.756 7.649 -14.152 1.00 97.75 87 ARG A C 1
ATOM 701 O O . ARG A 1 87 ? -11.562 7.666 -15.363 1.00 97.75 87 ARG A O 1
ATOM 708 N N . GLU A 1 88 ? -11.062 8.391 -13.299 1.00 97.56 88 GLU A N 1
ATOM 709 C CA . GLU A 1 88 ? -10.041 9.342 -13.730 1.00 97.56 88 GLU A CA 1
ATOM 710 C C . GLU A 1 88 ? -8.812 8.633 -14.310 1.00 97.56 88 GLU A C 1
ATOM 712 O O . GLU A 1 88 ? -8.345 8.999 -15.383 1.00 97.56 88 GLU A O 1
ATOM 717 N N . GLU A 1 89 ? -8.342 7.543 -13.697 1.00 95.25 89 GLU A N 1
ATOM 718 C CA . GLU A 1 89 ? -7.269 6.716 -14.267 1.00 95.25 89 GLU A CA 1
ATOM 719 C C . GLU A 1 89 ? -7.634 6.182 -15.661 1.00 95.25 89 GLU A C 1
ATOM 721 O O . GLU A 1 89 ? -6.804 6.199 -16.573 1.00 95.25 89 GLU A O 1
ATOM 726 N N . GLN A 1 90 ? -8.880 5.732 -15.848 1.00 96.56 90 G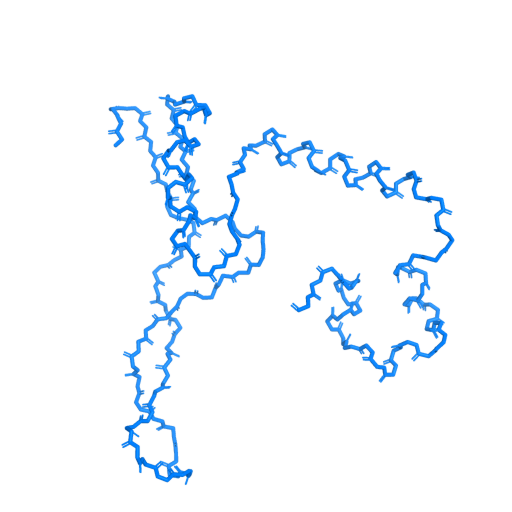LN A N 1
ATOM 727 C CA . GLN A 1 90 ? -9.379 5.283 -17.150 1.00 96.56 90 GLN A CA 1
ATOM 728 C C . GLN A 1 90 ? -9.444 6.431 -18.157 1.00 96.56 90 GLN A C 1
ATOM 730 O O . GLN A 1 90 ? -9.026 6.267 -19.303 1.00 96.56 90 GLN A O 1
ATOM 735 N N . ARG A 1 91 ? -9.925 7.600 -17.728 1.00 97.81 91 ARG A N 1
ATOM 736 C CA . ARG A 1 91 ? -9.992 8.805 -18.553 1.00 97.81 91 ARG A CA 1
ATOM 737 C C . ARG A 1 91 ? -8.602 9.245 -19.007 1.00 97.81 91 ARG A C 1
ATOM 739 O O . ARG A 1 91 ? -8.402 9.456 -20.198 1.00 97.81 91 ARG A O 1
ATOM 746 N N . ILE A 1 92 ? -7.639 9.340 -18.091 1.00 96.00 92 ILE A N 1
ATOM 747 C CA . ILE A 1 92 ? -6.248 9.696 -18.400 1.00 96.00 92 ILE A CA 1
ATOM 748 C C . ILE A 1 92 ? -5.656 8.684 -19.381 1.00 96.00 92 ILE A C 1
ATOM 750 O O . ILE A 1 92 ? -5.009 9.078 -20.348 1.00 96.00 92 ILE A O 1
ATOM 754 N N . ALA A 1 93 ? -5.908 7.388 -19.180 1.00 92.56 93 ALA A N 1
ATOM 755 C CA . ALA A 1 93 ? -5.430 6.353 -20.090 1.00 92.56 93 ALA A CA 1
ATOM 756 C C . ALA A 1 93 ? -6.019 6.489 -21.508 1.00 92.56 93 ALA A C 1
ATOM 758 O O . ALA A 1 93 ? -5.290 6.300 -22.478 1.00 92.56 93 ALA A O 1
ATOM 759 N N . GLN A 1 94 ? -7.304 6.837 -21.636 1.00 94.81 94 GLN A N 1
ATOM 760 C CA . GLN A 1 94 ? -7.973 7.047 -22.928 1.00 94.81 94 GLN A CA 1
ATOM 761 C C . GLN A 1 94 ? -7.522 8.333 -23.628 1.00 94.81 94 GLN A C 1
ATOM 763 O O . GLN A 1 94 ? -7.361 8.347 -24.845 1.00 94.81 94 GLN A O 1
ATOM 768 N N . LEU A 1 95 ? -7.317 9.407 -22.864 1.00 96.44 95 LEU A N 1
ATOM 769 C CA . LEU A 1 95 ? -6.925 10.722 -23.376 1.00 96.44 95 LEU A CA 1
ATOM 770 C C . LEU A 1 95 ? -5.408 10.878 -23.548 1.00 96.44 95 LEU A C 1
ATOM 772 O O . LEU A 1 95 ? -4.944 11.946 -23.946 1.00 96.44 95 LEU A O 1
ATOM 776 N N . ASN A 1 96 ? -4.619 9.850 -23.237 1.00 95.12 96 ASN A N 1
ATOM 777 C CA . ASN A 1 96 ? -3.172 9.919 -23.347 1.00 95.12 96 ASN A CA 1
ATOM 778 C C . ASN A 1 96 ? -2.736 10.065 -24.817 1.00 95.12 96 ASN A C 1
ATOM 780 O O . ASN A 1 96 ? -2.780 9.114 -25.594 1.00 95.12 96 ASN A O 1
ATOM 784 N N . VAL A 1 97 ? -2.268 11.261 -25.178 1.00 95.38 97 VAL A N 1
ATOM 785 C CA . VAL A 1 97 ? -1.741 11.587 -26.516 1.00 95.38 97 VAL A CA 1
ATOM 786 C C . VAL A 1 97 ? -0.304 11.083 -26.703 1.00 95.38 97 VAL A C 1
ATOM 788 O O . VAL A 1 97 ? 0.169 10.939 -27.833 1.00 95.38 97 VAL A O 1
ATOM 791 N N . ASN A 1 98 ? 0.419 10.812 -25.610 1.00 93.62 98 ASN A N 1
ATOM 792 C CA . ASN A 1 98 ? 1.817 10.415 -25.691 1.00 93.62 98 ASN A CA 1
ATOM 793 C C . ASN A 1 98 ? 1.963 9.068 -26.416 1.00 93.62 98 ASN A C 1
ATOM 795 O O . ASN A 1 98 ? 1.443 8.039 -25.986 1.00 93.62 98 ASN A O 1
ATOM 799 N N . ARG A 1 99 ? 2.746 9.078 -27.499 1.00 90.75 99 ARG A N 1
ATOM 800 C CA . ARG A 1 99 ? 3.049 7.894 -28.316 1.00 90.75 99 ARG A CA 1
ATOM 801 C C . ARG A 1 99 ? 3.874 6.848 -27.560 1.00 90.75 99 ARG A C 1
ATOM 803 O O . ARG A 1 99 ? 3.781 5.657 -27.860 1.00 90.75 99 ARG A O 1
ATOM 810 N N . PHE A 1 100 ? 4.679 7.277 -26.590 1.00 91.06 100 PHE A N 1
ATOM 811 C CA . PHE A 1 100 ? 5.528 6.400 -25.790 1.00 91.06 100 PHE A CA 1
ATOM 812 C C . PHE A 1 100 ? 4.869 6.126 -24.440 1.00 91.06 100 PHE A C 1
ATOM 814 O O . PHE A 1 100 ? 4.991 6.907 -23.499 1.00 91.06 100 PHE A O 1
ATOM 821 N N . ASN A 1 101 ? 4.171 4.995 -24.352 1.00 92.44 101 ASN A N 1
ATOM 822 C CA . ASN A 1 101 ? 3.603 4.488 -23.109 1.00 92.44 101 ASN A CA 1
ATOM 823 C C . ASN A 1 101 ? 4.444 3.301 -22.609 1.00 92.44 101 ASN A C 1
ATOM 825 O O . ASN A 1 101 ? 5.073 2.601 -23.402 1.00 92.44 101 ASN A O 1
ATOM 829 N N . TRP A 1 102 ? 4.425 3.027 -21.306 1.00 91.19 102 TRP A N 1
ATOM 830 C CA . TRP A 1 102 ? 5.118 1.876 -20.718 1.00 91.19 102 TRP A CA 1
ATOM 831 C C . TRP A 1 102 ? 4.741 0.562 -21.405 1.00 91.19 102 TRP A C 1
ATOM 833 O O . TRP A 1 102 ? 5.609 -0.260 -21.687 1.00 91.19 102 TRP A O 1
ATOM 843 N N . ASP A 1 103 ? 3.463 0.408 -21.757 1.00 90.50 103 ASP A N 1
ATOM 844 C CA . ASP A 1 103 ? 2.964 -0.744 -22.507 1.00 90.50 103 ASP A CA 1
ATOM 845 C C . ASP A 1 103 ? 3.674 -0.940 -23.851 1.00 90.50 103 ASP A C 1
ATOM 847 O O . ASP A 1 103 ? 4.062 -2.058 -24.189 1.00 90.50 103 ASP A O 1
ATOM 851 N N . THR A 1 104 ? 3.875 0.132 -24.620 1.00 92.69 104 THR A N 1
ATOM 852 C CA . THR A 1 104 ? 4.496 0.041 -25.947 1.00 92.69 104 THR A CA 1
ATOM 853 C C . THR A 1 104 ? 6.006 -0.139 -25.840 1.00 92.69 104 THR A C 1
ATOM 855 O O . THR A 1 104 ? 6.562 -1.032 -26.483 1.00 92.69 104 THR A O 1
ATOM 858 N N . VAL A 1 105 ? 6.656 0.636 -24.969 1.00 93.56 105 VAL A N 1
ATOM 859 C CA . VAL A 1 105 ? 8.107 0.592 -24.734 1.00 93.56 105 VAL A CA 1
ATOM 860 C C . VAL A 1 105 ? 8.552 -0.803 -24.288 1.00 93.56 105 VAL A C 1
ATOM 862 O O . VAL A 1 105 ? 9.461 -1.384 -24.885 1.00 93.56 105 VAL A O 1
ATOM 865 N N . ILE A 1 106 ? 7.869 -1.381 -23.293 1.00 93.81 106 ILE A N 1
ATOM 866 C CA . ILE A 1 106 ? 8.211 -2.697 -22.737 1.00 93.81 106 ILE A CA 1
ATOM 867 C C . ILE A 1 106 ? 7.891 -3.827 -23.725 1.00 93.81 106 ILE A C 1
ATOM 869 O O . ILE A 1 106 ? 8.661 -4.792 -23.838 1.00 93.81 106 ILE A O 1
ATOM 873 N N . LYS A 1 107 ? 6.762 -3.737 -24.445 1.00 92.25 107 LYS A N 1
ATOM 874 C CA . LYS A 1 107 ? 6.338 -4.769 -25.403 1.00 92.25 107 LYS A CA 1
ATOM 875 C C . LYS A 1 107 ? 7.374 -4.968 -26.504 1.00 92.25 107 LYS A C 1
ATOM 877 O O . LYS A 1 107 ? 7.747 -6.108 -26.766 1.00 92.25 107 LYS A O 1
ATOM 882 N N . TYR A 1 108 ? 7.862 -3.877 -27.090 1.00 94.62 108 TYR A N 1
ATOM 883 C CA . TYR A 1 108 ? 8.819 -3.923 -28.199 1.00 94.62 108 TYR A CA 1
ATOM 884 C C . TYR A 1 108 ? 10.288 -3.900 -27.758 1.00 94.62 108 TYR A C 1
ATOM 886 O O . TYR A 1 108 ? 11.164 -3.804 -28.610 1.00 94.62 108 TYR A O 1
ATOM 894 N N . ASN A 1 109 ? 10.568 -3.996 -26.450 1.00 94.06 109 ASN A N 1
ATOM 895 C CA . ASN A 1 1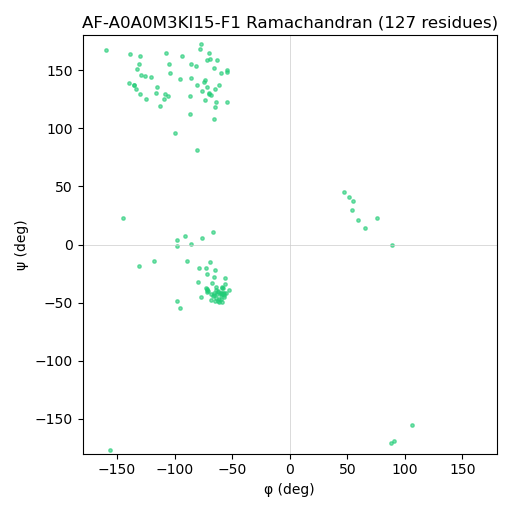09 ? 11.920 -3.882 -25.890 1.00 94.06 109 ASN A CA 1
ATOM 896 C C . ASN A 1 109 ? 12.684 -2.671 -26.464 1.00 94.06 109 ASN A C 1
ATOM 898 O O . ASN A 1 109 ? 13.833 -2.780 -26.902 1.00 94.06 109 ASN A O 1
ATOM 902 N N . MET A 1 110 ? 12.011 -1.520 -26.529 1.00 95.12 110 MET A N 1
ATOM 903 C CA . MET A 1 110 ? 12.578 -0.325 -27.148 1.00 95.12 110 MET A CA 1
ATOM 904 C C . MET A 1 110 ? 13.844 0.099 -26.403 1.00 95.12 110 MET A C 1
ATOM 906 O O . MET A 1 110 ? 13.875 0.076 -25.174 1.00 95.12 110 MET A O 1
ATOM 910 N N . GLN A 1 111 ? 14.890 0.480 -27.145 1.00 94.19 111 GLN A N 1
ATOM 911 C CA . GLN A 1 111 ? 16.193 0.864 -26.576 1.00 94.19 111 GLN A CA 1
ATOM 912 C C . GLN A 1 111 ? 16.783 -0.205 -25.633 1.00 94.19 111 GLN A C 1
ATOM 914 O O . GLN A 1 111 ? 17.489 0.114 -24.679 1.00 94.19 111 GLN A O 1
ATOM 919 N N . ASN A 1 112 ? 16.461 -1.480 -25.878 1.00 94.62 112 ASN A N 1
ATOM 920 C CA . ASN A 1 112 ? 16.866 -2.605 -25.041 1.00 94.62 112 ASN A CA 1
ATOM 921 C C . ASN A 1 112 ? 16.472 -2.447 -23.557 1.00 94.62 112 ASN A C 1
ATOM 923 O O . ASN A 1 112 ? 17.222 -2.830 -22.661 1.00 94.62 112 ASN A O 1
ATOM 927 N N . CYS A 1 113 ? 15.294 -1.876 -23.275 1.00 92.12 113 CYS A N 1
ATOM 928 C CA . CYS A 1 113 ? 14.876 -1.558 -21.909 1.00 92.12 113 CYS A CA 1
ATOM 929 C C . CYS A 1 113 ? 14.875 -2.756 -20.943 1.00 92.12 113 CYS A C 1
ATOM 931 O O . CYS A 1 113 ? 15.105 -2.604 -19.746 1.00 92.12 113 CYS A O 1
ATOM 933 N N . ARG A 1 114 ? 14.661 -3.976 -21.446 1.00 91.19 114 ARG A N 1
ATOM 934 C CA . ARG A 1 114 ? 14.641 -5.200 -20.631 1.00 91.19 114 ARG A CA 1
ATOM 935 C C . ARG A 1 114 ? 16.003 -5.601 -20.070 1.00 91.19 114 ARG A C 1
ATOM 937 O O . ARG A 1 114 ? 16.031 -6.437 -19.177 1.00 91.19 114 ARG A O 1
ATOM 944 N N . SER A 1 115 ? 17.114 -5.047 -20.562 1.00 94.50 115 SER A N 1
ATOM 945 C CA . SER A 1 115 ? 18.431 -5.359 -19.995 1.00 94.50 115 SER A CA 1
ATOM 946 C C . SER A 1 115 ? 18.635 -4.735 -18.614 1.00 94.50 115 SER A C 1
ATOM 948 O O . SER A 1 115 ? 19.438 -5.238 -17.835 1.00 94.50 115 SER A O 1
ATOM 950 N N . TRP A 1 116 ? 17.934 -3.635 -18.322 1.00 91.69 116 TRP A N 1
ATOM 951 C CA . TRP A 1 116 ? 18.048 -2.892 -17.065 1.00 91.69 116 TRP A CA 1
ATOM 952 C C . TRP A 1 116 ? 16.751 -2.859 -16.243 1.00 91.69 116 TRP A C 1
ATOM 954 O O . TRP A 1 116 ? 16.805 -2.523 -15.064 1.00 91.69 116 TRP A O 1
ATOM 964 N N . LEU A 1 117 ? 15.602 -3.229 -16.819 1.00 93.44 117 LEU A N 1
ATOM 965 C CA . LEU A 1 117 ? 14.352 -3.407 -16.074 1.00 93.44 117 LEU A CA 1
ATOM 966 C C . LEU A 1 117 ? 14.299 -4.765 -15.366 1.00 93.44 117 LEU A C 1
ATOM 968 O O . LEU A 1 117 ? 14.587 -5.805 -15.962 1.00 93.44 117 LEU A O 1
ATOM 972 N N . SER A 1 118 ? 13.834 -4.770 -14.117 1.00 92.75 118 SER A N 1
ATOM 973 C CA . SER A 1 118 ? 13.493 -6.002 -13.409 1.00 92.75 118 SER A CA 1
ATOM 974 C C . SER A 1 118 ? 12.215 -6.630 -13.974 1.00 92.75 118 SER A C 1
ATOM 976 O O . SER A 1 118 ? 11.354 -5.958 -14.547 1.00 92.75 118 SER A O 1
ATOM 978 N N . GLN A 1 119 ? 12.030 -7.931 -13.737 1.00 92.88 119 GLN A N 1
ATOM 979 C CA . GLN A 1 119 ? 10.781 -8.629 -14.066 1.00 92.88 119 GLN A CA 1
ATOM 980 C C . GLN A 1 119 ? 9.564 -7.972 -13.395 1.00 92.88 119 GLN A C 1
ATOM 982 O O . GLN A 1 119 ? 8.480 -7.925 -13.977 1.00 92.88 11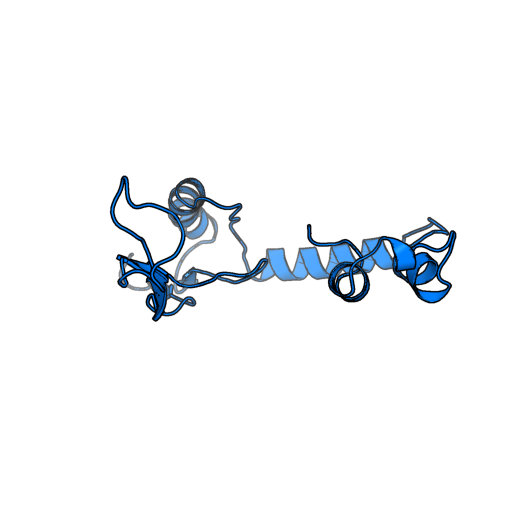9 GLN A O 1
ATOM 987 N N . TYR A 1 120 ? 9.746 -7.423 -12.191 1.00 93.56 120 TYR A N 1
ATOM 988 C CA . TYR A 1 120 ? 8.688 -6.713 -11.477 1.00 93.56 120 TYR A CA 1
ATOM 989 C C . TYR A 1 120 ? 8.380 -5.353 -12.105 1.00 93.56 120 TYR A C 1
ATOM 991 O O . TYR A 1 120 ? 7.210 -5.007 -12.227 1.00 93.56 120 TYR A O 1
ATOM 999 N N . ASP A 1 121 ? 9.386 -4.616 -12.574 1.00 92.19 121 ASP A N 1
ATOM 1000 C CA . ASP A 1 121 ? 9.169 -3.325 -13.242 1.00 92.19 121 ASP A CA 1
ATOM 1001 C C . ASP A 1 121 ? 8.375 -3.508 -14.537 1.00 92.19 121 ASP A C 1
ATOM 1003 O O . ASP A 1 121 ? 7.501 -2.704 -14.859 1.00 92.19 121 ASP A O 1
ATOM 1007 N N . VAL A 1 122 ? 8.635 -4.616 -15.240 1.00 91.81 122 VAL A N 1
ATOM 1008 C CA . VAL A 1 122 ? 7.873 -5.053 -16.414 1.00 91.81 122 VAL A CA 1
ATOM 1009 C C . VAL A 1 122 ? 6.431 -5.401 -16.039 1.00 91.81 122 VAL A C 1
ATOM 1011 O O . VAL A 1 122 ? 5.502 -4.911 -16.680 1.00 91.81 122 VAL A O 1
ATOM 1014 N N . ALA A 1 123 ? 6.227 -6.207 -14.992 1.00 92.12 123 ALA A N 1
ATOM 1015 C CA . ALA A 1 123 ? 4.893 -6.616 -14.546 1.00 92.12 123 ALA A CA 1
ATOM 1016 C C . ALA A 1 123 ? 4.043 -5.430 -14.059 1.00 92.12 123 ALA A C 1
ATOM 1018 O O . ALA A 1 123 ? 2.848 -5.352 -14.349 1.00 92.12 123 ALA A O 1
ATOM 1019 N N . TRP A 1 124 ? 4.662 -4.487 -13.349 1.00 92.94 124 TRP A N 1
ATOM 1020 C CA . TRP A 1 124 ? 3.991 -3.336 -12.748 1.00 92.94 124 TRP A CA 1
ATOM 1021 C C . TRP A 1 124 ? 4.085 -2.057 -13.580 1.00 92.94 124 TRP A C 1
ATOM 1023 O O . TRP A 1 124 ? 3.603 -1.012 -13.142 1.00 92.94 124 TRP A O 1
ATOM 1033 N N . LYS A 1 125 ? 4.682 -2.127 -14.775 1.00 92.06 125 LYS A N 1
ATOM 1034 C CA . LYS A 1 125 ? 4.805 -1.018 -15.734 1.00 92.06 125 LYS A CA 1
ATOM 1035 C C . LYS A 1 125 ? 5.392 0.252 -15.104 1.00 92.06 125 LYS A C 1
ATOM 1037 O O . LYS A 1 125 ? 4.884 1.348 -15.324 1.00 92.06 125 LYS A O 1
ATOM 1042 N N . GLY A 1 126 ? 6.401 0.087 -14.247 1.00 87.81 126 GLY A N 1
ATOM 1043 C CA . GLY A 1 126 ? 7.068 1.193 -13.550 1.00 87.81 126 GLY A CA 1
ATOM 1044 C C . GLY A 1 126 ? 6.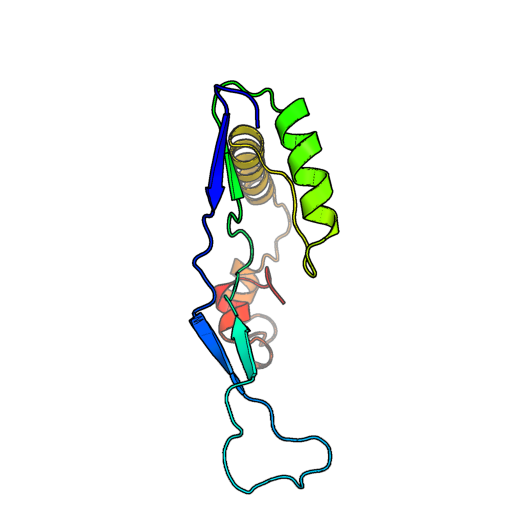203 1.971 -12.544 1.00 87.81 126 GLY A C 1
ATOM 1045 O O . GLY A 1 126 ? 6.599 3.057 -12.133 1.00 87.81 126 GLY A O 1
ATOM 1046 N N . ARG A 1 127 ? 5.031 1.456 -12.135 1.00 90.12 127 ARG A N 1
ATOM 1047 C CA . ARG A 1 127 ? 4.150 2.128 -11.154 1.00 90.12 127 ARG A CA 1
ATOM 1048 C C . ARG A 1 127 ? 4.668 2.087 -9.713 1.00 90.12 127 ARG A C 1
ATOM 1050 O O . ARG A 1 127 ? 4.218 2.878 -8.891 1.00 90.12 127 ARG A O 1
ATOM 1057 N N . TYR A 1 128 ? 5.570 1.161 -9.401 1.00 90.94 128 TYR A N 1
ATOM 1058 C CA . TYR A 1 128 ? 6.129 0.963 -8.064 1.00 90.94 128 TYR A CA 1
ATOM 1059 C C . TYR A 1 128 ? 7.654 0.928 -8.151 1.00 90.94 128 TYR A C 1
ATOM 1061 O O . TYR A 1 128 ? 8.191 0.438 -9.144 1.00 90.94 128 TYR A O 1
ATOM 1069 N N . LYS A 1 129 ? 8.330 1.445 -7.122 1.00 82.75 129 LYS A N 1
ATOM 1070 C CA . LYS A 1 129 ? 9.789 1.480 -6.998 1.00 82.75 129 LYS A CA 1
ATOM 1071 C C . LYS A 1 129 ? 10.204 1.132 -5.575 1.00 82.75 129 LYS A C 1
ATOM 1073 O O . LYS A 1 129 ? 9.455 1.523 -4.652 1.00 82.75 129 LYS A O 1
#

Sequence (129 aa):
LLDKQFAIWRVPAPWLPRTKKAQGTKLGGGKGNISHYVTPVRANRIILEVGGFITEYEARAYLMYLCERFSFTVEFVSAEILAERRREEQRIAQLNVNRFNWDTVIKYNMQNCRSWLSQYDVAWKGRYK

Organism: Anisakis simplex (NCBI:txid6269)

Nearest PDB structures (foldseek):
  7nql-assembly1_BQ  TM=9.661E-01  e=2.286E-10  Sus scrofa
  8any-assembly1_N  TM=9.673E-01  e=4.415E-10  Homo sapiens
  5ool-assembly1_N  TM=9.651E-01  e=2.007E-09  Homo sapiens
  7pd3-assembly1_N  TM=9.586E-01  e=1.650E-08  Homo sapiens
  7o9k-assembly1_N  TM=9.329E-01  e=8.009E-08  Homo sapiens